Protein AF-A0A920ABB2-F1 (afdb_monomer_lite)

Secondary structure (DSSP, 8-state):
--TT-TTTT-SS-SSSPPPP-S-TTTS-----S----EEB--TTSTTB-TT-SEE-S--------STT----

Radius of gyration: 17.25 Å; chains: 1; bo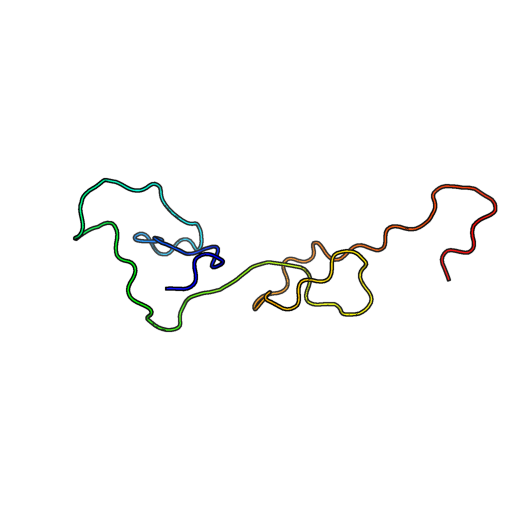unding box: 38×22×47 Å

Structure (mmCIF, N/CA/C/O backbone):
data_AF-A0A920ABB2-F1
#
_entry.id   AF-A0A920ABB2-F1
#
loop_
_atom_site.group_PDB
_atom_site.id
_atom_site.type_symbol
_atom_site.label_atom_id
_atom_site.label_alt_id
_atom_site.label_comp_id
_atom_site.label_asym_id
_atom_site.label_entity_id
_atom_site.label_seq_id
_atom_site.pdbx_PDB_ins_code
_atom_site.Cartn_x
_atom_site.Cartn_y
_atom_site.Cartn_z
_atom_site.occupancy
_atom_site.B_iso_or_equiv
_atom_site.auth_seq_id
_atom_site.auth_comp_id
_atom_site.auth_asym_id
_atom_site.auth_atom_id
_atom_site.pdbx_PDB_model_num
ATOM 1 N N . MET A 1 1 ? -1.153 0.022 14.673 1.00 59.78 1 MET A N 1
ATOM 2 C CA . MET A 1 1 ? -1.621 0.996 13.664 1.00 59.78 1 MET A CA 1
ATOM 3 C C . MET A 1 1 ? -0.517 1.219 12.661 1.00 59.78 1 MET A C 1
ATOM 5 O O . MET A 1 1 ? 0.439 1.935 12.946 1.00 59.78 1 MET A O 1
ATOM 9 N N . SER A 1 2 ? -0.628 0.563 11.518 1.00 65.44 2 SER A N 1
ATOM 10 C CA . SER A 1 2 ? 0.278 0.774 10.401 1.00 65.44 2 SER A CA 1
ATOM 11 C C . SER A 1 2 ? -0.211 1.984 9.617 1.00 65.44 2 SER A C 1
ATOM 13 O O . SER A 1 2 ? -1.201 1.897 8.907 1.00 65.44 2 SER A O 1
ATOM 15 N N . THR A 1 3 ? 0.465 3.127 9.743 1.00 65.88 3 THR A N 1
ATOM 16 C CA . THR A 1 3 ? 0.153 4.356 8.977 1.00 65.88 3 THR A CA 1
ATOM 17 C C . THR A 1 3 ? 0.376 4.207 7.467 1.00 65.88 3 THR A C 1
ATOM 19 O O . THR A 1 3 ? 0.235 5.171 6.726 1.00 65.88 3 THR A O 1
ATOM 22 N N . TRP A 1 4 ? 0.802 3.026 7.032 1.00 75.00 4 TRP A N 1
ATOM 23 C CA . TRP A 1 4 ? 1.072 2.644 5.654 1.00 75.00 4 TRP A CA 1
ATOM 24 C C . TRP A 1 4 ? 0.020 1.679 5.085 1.00 75.00 4 TRP A C 1
ATOM 26 O O . TRP A 1 4 ? 0.180 1.258 3.948 1.00 75.00 4 TRP A O 1
ATOM 36 N N . ALA A 1 5 ? -0.999 1.292 5.864 1.00 84.44 5 ALA A N 1
ATOM 37 C CA . ALA A 1 5 ? -2.067 0.408 5.399 1.00 84.44 5 ALA A CA 1
ATOM 38 C C . ALA A 1 5 ? -3.098 1.182 4.566 1.00 84.44 5 ALA A C 1
ATOM 40 O O . ALA A 1 5 ? -3.533 2.263 4.972 1.00 84.44 5 ALA A O 1
ATOM 41 N N . ASP A 1 6 ? -3.520 0.603 3.446 1.00 85.75 6 ASP A N 1
ATOM 42 C CA . ASP A 1 6 ? -4.457 1.239 2.512 1.00 85.75 6 ASP A CA 1
ATOM 43 C C . ASP A 1 6 ? -5.913 1.148 2.977 1.00 85.75 6 ASP A C 1
ATO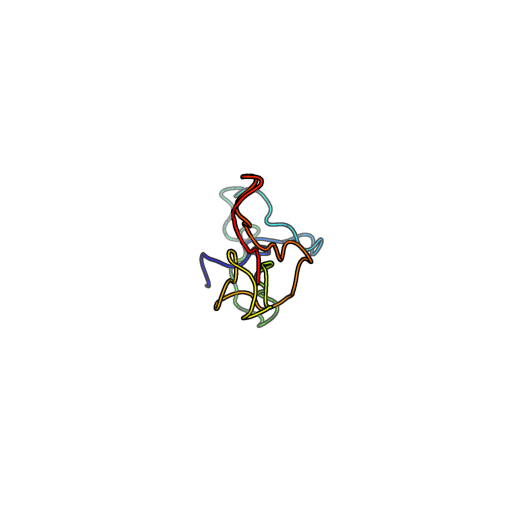M 45 O O . ASP A 1 6 ? -6.725 2.009 2.648 1.00 85.75 6 ASP A O 1
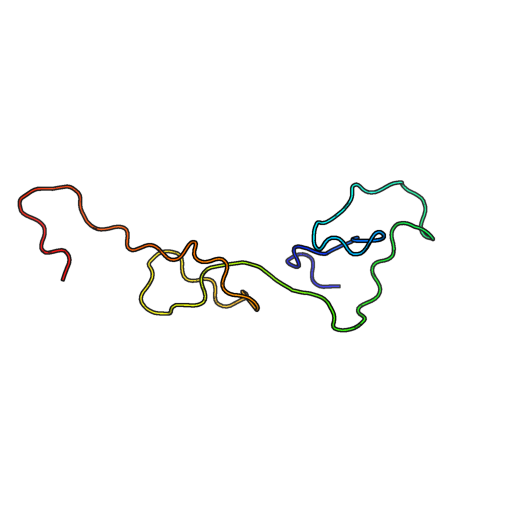ATOM 49 N N . ASN A 1 7 ? -6.231 0.157 3.809 1.00 84.75 7 ASN A N 1
ATOM 50 C CA . ASN A 1 7 ? -7.515 0.027 4.500 1.00 84.75 7 ASN A CA 1
ATOM 51 C C . ASN A 1 7 ? -7.492 0.629 5.915 1.00 84.75 7 ASN A C 1
ATOM 53 O O . ASN A 1 7 ? -8.258 0.230 6.794 1.00 84.75 7 ASN A O 1
ATOM 57 N N . TYR A 1 8 ? -6.585 1.572 6.188 1.00 85.88 8 TYR A N 1
ATOM 58 C CA . TYR A 1 8 ? -6.644 2.323 7.438 1.00 85.88 8 TYR A CA 1
ATOM 59 C C . TYR A 1 8 ? -7.978 3.071 7.532 1.00 85.88 8 TYR A C 1
ATOM 61 O O . TYR A 1 8 ? -8.331 3.801 6.613 1.00 85.88 8 TYR A O 1
ATOM 69 N N . ASN A 1 9 ? -8.674 2.970 8.669 1.00 81.94 9 ASN A N 1
ATOM 70 C CA . ASN A 1 9 ? -9.950 3.661 8.869 1.00 81.94 9 ASN A CA 1
ATOM 71 C C . ASN A 1 9 ? -11.020 3.282 7.820 1.00 81.94 9 ASN A C 1
ATOM 73 O O . ASN A 1 9 ? -11.775 4.135 7.360 1.00 81.94 9 ASN A O 1
ATOM 77 N N . ASP A 1 10 ? -11.042 2.011 7.422 1.00 84.00 10 ASP A N 1
ATOM 78 C CA . ASP A 1 10 ? -12.081 1.406 6.588 1.00 84.00 10 ASP A CA 1
ATOM 79 C C . ASP A 1 10 ? -13.205 0.868 7.494 1.00 84.00 10 ASP A C 1
ATOM 81 O O . ASP A 1 10 ? -13.157 -0.261 7.985 1.00 84.00 10 ASP A O 1
ATOM 85 N N . TYR A 1 11 ? -14.177 1.723 7.817 1.00 82.19 11 TYR A N 1
ATOM 86 C CA . TYR A 1 11 ? -15.291 1.378 8.705 1.00 82.19 11 TYR A CA 1
ATOM 87 C C . TYR A 1 11 ? -16.484 0.754 7.966 1.00 82.19 11 TYR A C 1
ATOM 89 O O . TYR A 1 11 ? -17.413 0.272 8.624 1.00 82.19 11 TY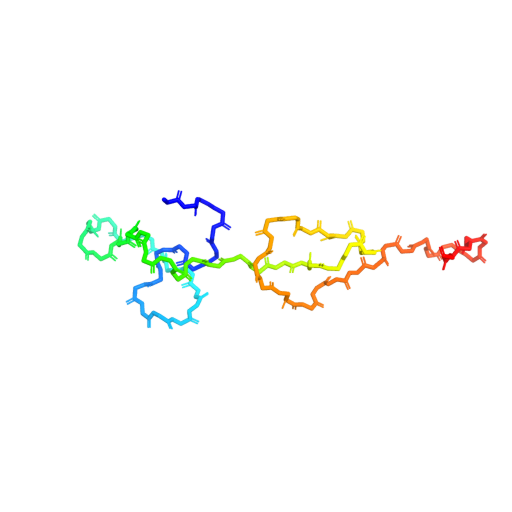R A O 1
ATOM 97 N N . ASP A 1 12 ? -16.498 0.776 6.630 1.00 86.06 12 ASP A N 1
ATOM 98 C CA . ASP A 1 12 ? -17.503 0.118 5.789 1.00 86.06 12 ASP A CA 1
ATOM 99 C C . ASP A 1 12 ? -17.013 -1.177 5.117 1.00 86.06 12 ASP A C 1
ATOM 101 O O . ASP A 1 12 ? -17.828 -1.902 4.539 1.00 86.06 12 ASP A O 1
ATOM 105 N N . TYR A 1 13 ? -15.747 -1.540 5.332 1.00 81.38 13 TYR A N 1
ATOM 106 C CA . TYR A 1 13 ? -15.091 -2.771 4.888 1.00 81.38 13 TYR A CA 1
ATOM 107 C C . TYR A 1 13 ? -15.070 -2.936 3.360 1.00 81.38 13 TYR A C 1
ATOM 109 O O . TYR A 1 13 ? -15.210 -4.056 2.852 1.00 81.38 13 TYR A O 1
ATOM 117 N N . ASP A 1 14 ? -14.921 -1.837 2.615 1.00 86.50 14 ASP A N 1
ATOM 118 C CA . ASP A 1 14 ? -14.806 -1.861 1.150 1.00 86.50 14 ASP A CA 1
ATOM 119 C C . ASP A 1 14 ? -13.351 -1.995 0.653 1.00 86.50 14 ASP A C 1
ATOM 121 O O . ASP A 1 14 ? -13.109 -2.158 -0.548 1.00 86.50 14 ASP A O 1
ATOM 125 N N . GLY A 1 15 ? -12.389 -2.012 1.582 1.00 80.56 15 GLY A N 1
ATOM 126 C CA . GLY A 1 15 ? -10.958 -2.090 1.319 1.00 80.56 15 GLY A CA 1
ATOM 127 C C . GLY A 1 15 ? -10.303 -0.736 1.043 1.00 80.56 15 GLY A C 1
ATOM 128 O O . GLY A 1 15 ? -9.129 -0.708 0.672 1.00 80.56 15 GLY A O 1
ATOM 129 N N . ILE A 1 16 ? -11.024 0.376 1.196 1.00 84.06 16 ILE A N 1
ATOM 130 C CA . ILE A 1 16 ? -10.538 1.728 0.934 1.00 84.06 16 ILE A CA 1
ATOM 131 C C . ILE A 1 16 ? -10.649 2.552 2.214 1.00 84.06 16 ILE A C 1
ATOM 133 O O . ILE A 1 16 ? -11.705 2.673 2.827 1.00 84.06 16 ILE A O 1
ATOM 137 N N . ALA A 1 17 ? -9.549 3.198 2.600 1.00 86.31 17 ALA A N 1
ATOM 138 C CA . ALA A 1 17 ? -9.559 4.132 3.716 1.00 86.31 17 ALA A CA 1
ATOM 139 C C . ALA A 1 17 ? -10.656 5.202 3.569 1.00 86.31 17 ALA A C 1
ATOM 141 O O . ALA A 1 17 ? -10.677 5.979 2.605 1.00 86.31 17 ALA A O 1
ATOM 142 N N . ASN A 1 18 ? -11.533 5.315 4.568 1.00 85.19 18 ASN A N 1
ATOM 143 C CA . ASN A 1 18 ? -12.507 6.393 4.612 1.00 85.19 18 ASN A CA 1
ATOM 144 C C . ASN A 1 18 ? -11.890 7.672 5.216 1.00 85.19 18 ASN A C 1
ATOM 146 O O . ASN A 1 18 ? -10.892 7.657 5.945 1.00 85.19 18 ASN A O 1
ATOM 150 N N . SER A 1 19 ? -12.523 8.822 4.960 1.00 88.75 19 SER A N 1
ATOM 151 C CA . SER A 1 19 ? -12.125 10.094 5.581 1.00 88.75 19 SER A CA 1
ATOM 152 C C . SER A 1 19 ? -12.366 10.091 7.092 1.00 88.75 19 SER A C 1
ATOM 154 O O . SER A 1 19 ? -13.391 9.595 7.560 1.00 88.75 19 SER A O 1
ATOM 156 N N . LEU A 1 20 ? -11.460 10.725 7.841 1.00 86.12 20 LEU A N 1
ATOM 157 C CA . LEU A 1 20 ? -11.632 10.939 9.278 1.00 86.12 20 LEU A CA 1
ATOM 158 C C . LEU A 1 20 ? -12.865 11.807 9.550 1.00 86.12 20 LEU A C 1
ATOM 160 O O . LEU A 1 20 ? -13.023 12.891 8.984 1.00 86.12 20 LEU A O 1
ATOM 164 N N . THR A 1 21 ? -13.717 11.340 10.454 1.00 86.62 21 THR A N 1
ATOM 165 C CA . THR A 1 21 ? -14.962 12.010 10.849 1.00 86.62 21 THR A CA 1
ATOM 166 C C . THR A 1 21 ? -14.794 12.878 12.098 1.00 86.62 21 THR A C 1
ATOM 168 O O . THR A 1 21 ? -15.658 13.702 12.404 1.00 86.62 21 THR A O 1
ATOM 171 N N . GLY A 1 22 ? -13.691 12.702 12.833 1.00 85.94 22 GLY A N 1
ATOM 172 C CA . GLY A 1 22 ? -13.449 13.311 14.141 1.00 85.94 22 GLY A CA 1
ATOM 173 C C . GLY A 1 22 ? -14.202 12.613 15.278 1.00 85.94 22 GLY A C 1
ATOM 174 O O . GLY A 1 22 ? -14.144 13.069 16.423 1.00 85.94 22 GLY A O 1
ATOM 175 N N . ASN A 1 23 ? -14.918 11.524 14.983 1.00 86.75 23 ASN A N 1
ATOM 176 C CA . ASN A 1 23 ? -15.611 10.712 15.968 1.00 86.75 23 ASN A CA 1
ATOM 177 C C . ASN A 1 23 ? -14.755 9.479 16.301 1.00 86.75 23 ASN A C 1
ATOM 179 O O . ASN A 1 23 ? -14.677 8.567 15.481 1.00 86.75 23 ASN A O 1
ATOM 183 N N . PRO A 1 24 ? -14.185 9.377 17.514 1.00 81.69 24 PRO A N 1
ATOM 184 C CA . PRO A 1 24 ? -13.292 8.276 17.882 1.00 81.69 24 PRO A CA 1
ATOM 185 C C . PRO A 1 24 ? -13.967 6.895 17.901 1.00 81.69 24 PRO A C 1
ATOM 187 O O . PRO A 1 24 ? -13.272 5.888 17.961 1.00 81.69 24 PRO A O 1
ATOM 190 N N . ASN A 1 25 ? -15.304 6.830 17.868 1.00 81.81 25 ASN A N 1
ATOM 191 C CA . ASN A 1 25 ? -16.039 5.566 17.772 1.00 81.81 25 ASN A CA 1
ATOM 192 C C . ASN A 1 25 ? -16.243 5.088 16.325 1.00 81.81 25 ASN A C 1
ATOM 194 O O . ASN A 1 25 ? -16.608 3.934 16.132 1.00 81.81 25 ASN A O 1
ATOM 198 N N . ILE A 1 26 ? -16.086 5.977 15.339 1.00 81.81 26 ILE A N 1
ATOM 199 C CA . ILE A 1 26 ? -16.192 5.661 13.904 1.00 81.81 26 ILE A CA 1
ATOM 200 C C . ILE A 1 26 ? -14.801 5.563 13.297 1.00 81.81 26 ILE A C 1
ATOM 202 O O . ILE A 1 26 ? -14.559 4.663 12.503 1.00 81.81 26 ILE A O 1
ATOM 206 N N . ASP A 1 27 ? -13.890 6.446 13.721 1.00 80.94 27 ASP A N 1
ATOM 207 C CA . ASP A 1 27 ? -12.511 6.499 13.245 1.00 80.94 27 ASP A CA 1
ATOM 208 C C . ASP A 1 27 ? -11.664 5.361 13.862 1.00 80.94 27 ASP A C 1
ATOM 210 O O . ASP A 1 27 ? -10.632 5.584 14.510 1.00 80.94 27 ASP A O 1
ATOM 214 N N . VAL A 1 28 ? -12.177 4.129 13.772 1.00 73.31 28 VAL A N 1
ATOM 215 C CA . VAL A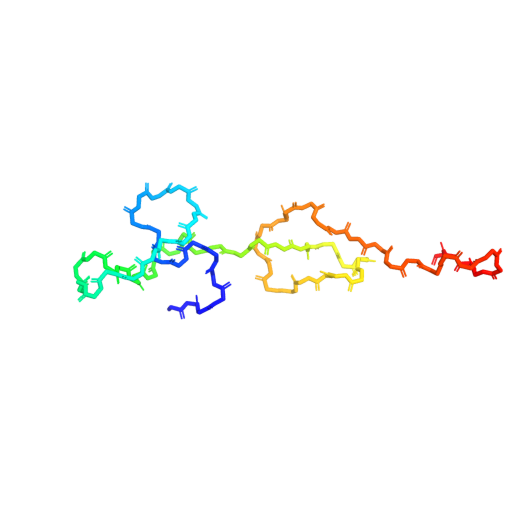 1 28 ? -11.631 2.940 14.415 1.00 73.31 28 VAL A CA 1
ATOM 216 C C . VAL A 1 28 ? -10.334 2.561 13.716 1.00 73.31 28 VAL A C 1
ATOM 218 O O . VAL A 1 28 ? -10.263 2.323 12.518 1.00 73.31 28 VAL A O 1
ATOM 221 N N . ASN A 1 29 ? -9.285 2.474 14.516 1.00 67.19 29 ASN A N 1
ATOM 222 C CA . ASN A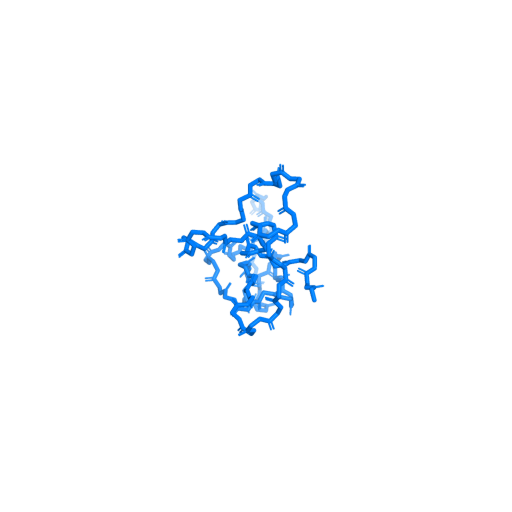 1 29 ? -7.916 2.187 14.105 1.00 67.19 29 ASN A CA 1
ATOM 223 C C . ASN A 1 29 ? -7.377 0.944 14.832 1.00 67.19 29 ASN A C 1
ATOM 225 O O . ASN A 1 29 ? -6.179 0.818 15.098 1.00 67.19 29 ASN A O 1
ATOM 229 N N . THR A 1 30 ? -8.286 0.040 15.200 1.00 67.06 30 THR A N 1
ATOM 230 C CA . THR A 1 30 ? -7.932 -1.191 15.902 1.00 67.06 30 THR A CA 1
ATOM 231 C C . THR A 1 30 ? -7.282 -2.137 14.908 1.00 67.06 30 THR A C 1
ATOM 233 O O . THR A 1 30 ? -7.885 -2.487 13.904 1.00 67.06 30 THR A O 1
ATOM 236 N N . ASP A 1 31 ? -6.043 -2.527 15.194 1.00 70.25 31 ASP A N 1
ATOM 237 C CA . ASP A 1 31 ? -5.356 -3.579 14.455 1.00 70.25 31 ASP A CA 1
ATOM 238 C C . ASP A 1 31 ? -6.072 -4.910 14.723 1.00 70.25 31 ASP A C 1
ATOM 240 O O . ASP A 1 31 ? -5.934 -5.499 15.797 1.00 70.25 31 ASP A O 1
ATOM 244 N N . ASP A 1 32 ? -6.895 -5.336 13.772 1.00 75.25 32 ASP A N 1
ATOM 245 C CA . ASP A 1 32 ? -7.596 -6.620 13.761 1.00 75.25 32 ASP A CA 1
ATOM 246 C C . ASP A 1 32 ? -6.898 -7.641 12.847 1.00 75.25 32 ASP A C 1
ATOM 248 O O . ASP A 1 32 ? -7.478 -8.667 12.492 1.00 75.25 32 ASP A O 1
ATOM 252 N N . SER A 1 33 ? -5.637 -7.373 12.476 1.00 76.75 33 SER A N 1
ATOM 253 C CA . SER A 1 33 ? -4.867 -8.148 11.497 1.00 76.75 33 SER A CA 1
ATOM 254 C C . SER A 1 33 ? -5.473 -8.195 10.085 1.00 76.75 33 SER A C 1
ATOM 256 O O . SER A 1 33 ? -5.008 -8.985 9.266 1.00 76.75 33 SER A O 1
ATOM 258 N N . SER A 1 34 ? -6.468 -7.354 9.769 1.00 78.69 34 SER A N 1
ATOM 259 C CA . SER A 1 34 ? -6.981 -7.184 8.402 1.00 78.69 34 SER A CA 1
ATOM 260 C C . SER A 1 34 ? -6.216 -6.127 7.598 1.00 78.69 34 SER A C 1
ATOM 262 O O . SER A 1 34 ? -6.484 -5.956 6.410 1.00 78.69 34 SER A O 1
ATOM 264 N N . CYS A 1 35 ? -5.267 -5.407 8.215 1.00 84.44 35 CYS A N 1
ATOM 265 C CA . CYS A 1 35 ? -4.492 -4.368 7.540 1.00 84.44 35 CYS A CA 1
ATOM 266 C C . CYS A 1 35 ? -3.730 -4.926 6.333 1.00 84.44 35 CYS A C 1
ATOM 268 O O . CYS A 1 35 ? -2.939 -5.861 6.478 1.00 84.44 35 CYS A O 1
ATOM 270 N N . PHE A 1 36 ? -3.907 -4.300 5.172 1.00 87.12 36 PHE A N 1
ATOM 271 C CA . PHE A 1 36 ? -3.152 -4.624 3.970 1.00 87.12 36 PHE A CA 1
ATOM 272 C C . PHE A 1 36 ? -2.570 -3.377 3.316 1.00 87.12 36 PHE A C 1
ATOM 274 O O . PHE A 1 36 ? -3.049 -2.257 3.500 1.00 87.12 36 PHE A O 1
ATOM 281 N N . LYS A 1 37 ? -1.516 -3.603 2.540 1.00 90.44 37 LYS A N 1
ATOM 282 C CA . LYS A 1 37 ? -0.924 -2.623 1.643 1.00 90.44 37 LYS A CA 1
ATOM 283 C C . LYS A 1 37 ? -0.861 -3.211 0.243 1.00 90.44 37 LYS A C 1
ATOM 285 O O . LYS A 1 37 ? -0.312 -4.299 0.054 1.00 90.44 37 LYS A O 1
ATOM 290 N N . LEU A 1 38 ? -1.447 -2.494 -0.699 1.00 91.69 38 LEU A N 1
ATOM 291 C CA . LEU A 1 38 ? -1.364 -2.723 -2.125 1.00 91.69 38 LEU A CA 1
ATOM 292 C C . LEU A 1 38 ? -0.049 -2.148 -2.643 1.00 91.69 38 LEU A C 1
ATOM 294 O O . LEU A 1 38 ? 0.368 -1.046 -2.290 1.00 91.69 38 LEU A O 1
ATOM 298 N N . GLY A 1 39 ? 0.615 -2.916 -3.489 1.00 93.88 39 GLY A N 1
ATOM 299 C CA . GLY A 1 39 ? 1.818 -2.477 -4.173 1.00 93.88 39 GLY A CA 1
ATOM 300 C C . GLY A 1 39 ? 2.455 -3.629 -4.922 1.00 93.88 39 GLY A C 1
ATOM 301 O O . GLY A 1 39 ? 2.036 -4.779 -4.800 1.00 93.88 39 GLY A O 1
ATOM 302 N N . CYS A 1 40 ? 3.489 -3.333 -5.699 1.00 96.94 40 CYS A N 1
ATOM 303 C CA . CYS A 1 40 ? 4.162 -4.371 -6.454 1.00 96.94 40 CYS A CA 1
ATOM 304 C C . CYS A 1 40 ? 4.965 -5.303 -5.534 1.00 96.94 40 CYS A C 1
ATOM 306 O O . CYS A 1 40 ? 5.941 -4.882 -4.917 1.00 96.94 40 CYS A O 1
ATOM 308 N N . MET A 1 41 ? 4.624 -6.593 -5.522 1.00 96.81 41 MET A N 1
ATOM 309 C CA . MET A 1 41 ? 5.354 -7.620 -4.757 1.00 96.81 41 MET A CA 1
ATOM 310 C C . MET A 1 41 ? 6.426 -8.355 -5.580 1.00 96.81 41 MET A C 1
ATOM 312 O O . MET A 1 41 ? 7.095 -9.259 -5.081 1.00 96.81 41 MET A O 1
ATOM 316 N N . SER A 1 42 ? 6.590 -8.008 -6.857 1.00 95.88 42 SER A N 1
ATOM 317 C CA . SER A 1 42 ? 7.580 -8.644 -7.726 1.00 95.88 42 SER A CA 1
ATOM 318 C C . SER A 1 42 ? 8.970 -8.034 -7.545 1.00 95.88 42 SER A C 1
ATOM 320 O O . SER A 1 42 ? 9.206 -6.914 -7.984 1.00 95.88 42 SER A O 1
ATOM 322 N N . GLU A 1 43 ? 9.921 -8.800 -7.002 1.00 94.31 43 GLU A N 1
ATOM 323 C CA . GLU A 1 43 ? 11.312 -8.354 -6.770 1.00 94.31 43 GLU A CA 1
ATOM 324 C C . GLU A 1 43 ? 12.057 -7.902 -8.042 1.00 94.31 43 GLU A C 1
ATOM 326 O O . GLU A 1 43 ? 13.060 -7.197 -7.962 1.00 94.31 43 GLU A O 1
ATOM 331 N N . TRP A 1 44 ? 11.597 -8.317 -9.227 1.00 90.69 44 TRP A N 1
ATOM 332 C CA . TRP A 1 44 ? 12.182 -7.909 -10.508 1.00 90.69 44 TRP A CA 1
ATOM 333 C C . TRP A 1 44 ? 11.719 -6.524 -10.984 1.00 90.69 44 TRP A C 1
ATOM 335 O O . TRP A 1 44 ? 12.271 -6.012 -11.959 1.00 90.69 44 TRP A O 1
ATOM 345 N N . ALA A 1 45 ? 10.681 -5.950 -10.372 1.00 93.69 45 ALA A N 1
ATOM 346 C CA . ALA A 1 45 ? 10.076 -4.701 -10.813 1.00 93.69 45 ALA A CA 1
ATOM 347 C C . ALA A 1 45 ? 10.806 -3.485 -10.232 1.00 93.69 45 ALA A C 1
ATOM 349 O O . ALA A 1 45 ? 11.213 -3.477 -9.072 1.00 93.69 45 ALA A O 1
ATOM 350 N N . ASP A 1 46 ? 10.902 -2.413 -11.016 1.00 92.00 46 ASP A N 1
ATOM 351 C CA . ASP A 1 46 ? 11.565 -1.176 -10.586 1.00 92.00 46 ASP A CA 1
ATOM 352 C C . ASP A 1 46 ? 10.753 -0.413 -9.529 1.00 92.00 46 ASP A C 1
ATOM 354 O O . ASP A 1 46 ? 11.290 0.420 -8.802 1.00 92.00 46 ASP A O 1
ATOM 358 N N . ASN A 1 47 ? 9.454 -0.695 -9.432 1.00 93.75 47 ASN A N 1
ATOM 359 C CA . ASN A 1 47 ? 8.552 -0.162 -8.416 1.00 93.75 47 ASN A CA 1
ATOM 360 C C . ASN A 1 47 ? 8.181 -1.194 -7.338 1.00 93.75 47 ASN A C 1
ATOM 362 O O . ASN A 1 47 ? 7.102 -1.089 -6.758 1.00 93.75 47 ASN A O 1
ATOM 366 N N . TYR A 1 48 ? 9.042 -2.187 -7.089 1.00 95.19 48 TYR A N 1
ATOM 367 C CA . TYR A 1 48 ? 8.873 -3.145 -5.995 1.00 95.19 48 TYR A CA 1
ATOM 368 C C . TYR A 1 48 ? 8.677 -2.440 -4.640 1.00 95.19 48 TYR A C 1
ATOM 370 O O . TYR A 1 48 ? 9.424 -1.523 -4.288 1.00 95.19 48 TYR A O 1
ATOM 378 N N . ASP A 1 49 ? 7.687 -2.894 -3.872 1.00 94.88 49 ASP A N 1
ATOM 379 C CA . ASP A 1 49 ? 7.349 -2.398 -2.541 1.00 94.88 49 ASP A CA 1
ATOM 380 C C . ASP A 1 49 ? 7.460 -3.534 -1.517 1.00 94.88 49 ASP A C 1
ATOM 382 O O . ASP A 1 49 ? 6.589 -4.396 -1.415 1.00 94.88 49 ASP A O 1
ATOM 386 N N . GLU A 1 50 ? 8.532 -3.521 -0.722 1.00 94.38 50 GLU A N 1
ATOM 387 C CA . GLU A 1 50 ? 8.802 -4.546 0.298 1.00 94.38 50 GLU A CA 1
ATOM 388 C C . GLU A 1 50 ? 7.770 -4.592 1.437 1.00 94.38 50 GLU A C 1
ATOM 390 O O . GLU A 1 50 ? 7.743 -5.549 2.211 1.00 94.38 50 GLU A O 1
ATOM 395 N N . LEU A 1 51 ? 6.943 -3.552 1.569 1.00 91.25 51 LEU A N 1
ATOM 396 C CA . LEU A 1 51 ? 5.887 -3.475 2.574 1.00 91.25 51 LEU A CA 1
ATOM 397 C C . LEU A 1 51 ? 4.523 -3.890 2.008 1.00 91.25 51 LEU A C 1
ATOM 399 O O . LEU A 1 51 ? 3.562 -3.960 2.776 1.00 91.25 51 LEU A O 1
ATOM 403 N N . ALA A 1 52 ? 4.410 -4.129 0.696 1.00 92.88 52 ALA A N 1
ATOM 404 C CA . ALA A 1 52 ? 3.174 -4.602 0.090 1.00 92.88 52 ALA A CA 1
ATOM 405 C C . ALA A 1 52 ? 2.841 -6.010 0.598 1.00 92.88 52 ALA A C 1
ATOM 407 O O . ALA A 1 52 ? 3.670 -6.921 0.597 1.00 92.88 52 ALA A O 1
ATOM 408 N N . THR A 1 53 ? 1.600 -6.189 1.040 1.00 91.62 53 THR A N 1
ATOM 409 C CA . THR A 1 53 ? 1.070 -7.482 1.495 1.00 91.62 53 THR A CA 1
ATOM 410 C C . THR A 1 53 ? 0.174 -8.130 0.444 1.00 91.62 53 THR A C 1
ATOM 412 O O . THR A 1 53 ? -0.137 -9.315 0.556 1.00 91.62 53 THR A O 1
ATOM 415 N N . ILE A 1 54 ? -0.278 -7.350 -0.544 1.00 91.94 54 ILE A N 1
ATOM 416 C CA . ILE A 1 54 ? -1.116 -7.784 -1.661 1.00 91.94 54 ILE A CA 1
ATOM 417 C C . ILE A 1 54 ? -0.563 -7.157 -2.946 1.00 91.94 54 ILE A C 1
ATOM 419 O O . ILE A 1 54 ? -0.414 -5.939 -3.023 1.00 91.94 54 ILE A O 1
ATOM 423 N N . ASP A 1 55 ? -0.292 -7.993 -3.951 1.00 94.75 55 ASP A N 1
ATOM 424 C CA . ASP A 1 55 ? 0.126 -7.536 -5.278 1.00 94.75 55 ASP A CA 1
ATOM 425 C C . ASP A 1 55 ? -1.048 -6.848 -5.985 1.00 94.75 55 ASP A C 1
ATOM 427 O O . ASP A 1 55 ? -2.112 -7.446 -6.166 1.00 94.75 55 ASP A O 1
ATOM 431 N N . ASP A 1 56 ? -0.858 -5.592 -6.377 1.00 94.38 56 ASP A N 1
ATOM 432 C CA . ASP A 1 56 ? -1.867 -4.783 -7.067 1.00 94.38 56 ASP A CA 1
ATOM 433 C C . ASP A 1 56 ? -1.740 -4.840 -8.599 1.00 94.38 56 ASP A C 1
ATOM 435 O O . ASP A 1 56 ? -2.523 -4.218 -9.321 1.00 94.38 56 ASP A O 1
ATOM 439 N N . GLY A 1 57 ? -0.757 -5.586 -9.116 1.00 95.12 57 GLY A N 1
ATOM 440 C CA . GLY A 1 57 ? -0.488 -5.690 -10.546 1.00 95.12 57 GLY A CA 1
ATOM 441 C C . GLY A 1 57 ? 0.114 -4.420 -11.153 1.00 95.12 57 GLY A C 1
ATOM 442 O O . GLY A 1 57 ? 0.240 -4.335 -12.375 1.00 95.12 57 GLY A O 1
ATOM 443 N N . SER A 1 58 ? 0.517 -3.443 -10.333 1.00 94.69 58 SER A N 1
ATOM 444 C CA . SER A 1 58 ? 1.210 -2.233 -10.785 1.00 94.69 58 SER A CA 1
ATOM 445 C C . SER A 1 58 ? 2.691 -2.470 -11.082 1.00 94.69 58 SER A C 1
ATOM 447 O O . SER A 1 58 ? 3.385 -1.529 -11.467 1.00 94.69 58 SER A O 1
ATOM 449 N N . CYS A 1 59 ? 3.201 -3.694 -10.908 1.00 95.12 59 CYS A N 1
ATOM 450 C CA . CYS A 1 59 ? 4.589 -4.051 -11.178 1.00 95.12 59 CYS A CA 1
ATOM 451 C C . CYS A 1 59 ? 5.023 -3.659 -12.587 1.00 95.12 59 CYS A C 1
ATOM 453 O O . CYS A 1 59 ? 4.482 -4.126 -13.589 1.00 95.12 59 CYS A O 1
ATOM 455 N N . ASN A 1 60 ? 6.040 -2.814 -12.656 1.00 92.25 60 ASN A N 1
ATOM 456 C CA . ASN A 1 60 ? 6.538 -2.249 -13.887 1.00 92.25 60 ASN A CA 1
ATOM 457 C C . ASN A 1 60 ? 8.055 -2.271 -13.908 1.00 92.25 60 ASN A C 1
ATOM 459 O O . ASN A 1 60 ? 8.738 -2.063 -12.906 1.00 92.25 60 ASN A O 1
ATOM 463 N N . ARG A 1 61 ? 8.565 -2.475 -15.116 1.00 88.88 61 ARG A N 1
ATOM 464 C CA . ARG A 1 61 ? 9.970 -2.299 -15.421 1.00 88.88 61 ARG A CA 1
ATOM 465 C C . ARG A 1 61 ? 10.125 -1.006 -16.207 1.00 88.88 61 ARG A C 1
ATOM 467 O O . ARG A 1 61 ? 9.682 -0.916 -17.353 1.00 88.88 61 ARG A O 1
ATOM 474 N N . LEU A 1 62 ? 10.713 0.003 -15.583 1.00 82.00 62 LEU A N 1
ATOM 475 C CA . LEU A 1 62 ? 11.150 1.235 -16.216 1.00 82.00 62 LEU A CA 1
ATOM 476 C C . LEU A 1 62 ? 12.358 0.923 -17.106 1.00 82.00 62 LEU A C 1
ATOM 478 O O . LEU A 1 62 ? 13.513 1.170 -16.771 1.00 82.00 62 LEU A O 1
ATOM 482 N N . GLY A 1 63 ? 12.068 0.372 -18.282 1.00 72.31 63 GLY A N 1
ATOM 483 C CA . GLY A 1 63 ? 13.043 0.265 -19.355 1.00 72.31 63 GLY A CA 1
ATOM 484 C C . GLY A 1 63 ? 13.436 1.643 -19.886 1.00 72.31 63 GLY A C 1
ATOM 485 O O . GLY A 1 63 ? 12.690 2.623 -19.805 1.00 72.31 63 GLY A O 1
ATOM 486 N N . CYS A 1 64 ? 14.605 1.718 -20.503 1.00 68.62 64 CYS A N 1
ATOM 487 C CA . CYS A 1 64 ? 14.960 2.863 -21.321 1.00 68.62 64 CYS A CA 1
ATOM 488 C C . CYS A 1 64 ? 14.107 2.839 -22.607 1.00 68.62 64 CYS A C 1
ATOM 490 O O . CYS A 1 64 ? 14.073 1.835 -23.316 1.00 68.62 64 CYS A O 1
ATOM 492 N N . MET A 1 65 ? 13.435 3.951 -22.936 1.00 63.88 65 MET A N 1
ATOM 493 C CA . MET A 1 65 ? 12.712 4.131 -24.215 1.00 63.88 65 MET A CA 1
ATOM 494 C C . MET A 1 65 ? 13.649 4.443 -25.400 1.00 63.88 65 MET A C 1
ATOM 496 O O . MET A 1 65 ? 13.191 4.693 -26.513 1.00 63.88 65 MET A O 1
ATOM 500 N N . SER A 1 66 ? 14.959 4.488 -25.160 1.00 62.34 66 SER A N 1
ATOM 501 C CA . SER A 1 66 ? 15.969 4.765 -26.180 1.00 62.34 66 SER A CA 1
ATOM 502 C C . SER A 1 66 ? 16.229 3.530 -27.043 1.00 62.34 66 SER A C 1
ATOM 504 O O . SER A 1 66 ? 16.452 2.450 -26.507 1.00 62.34 66 SER A O 1
ATOM 506 N N . GLU A 1 67 ? 16.305 3.702 -28.367 1.00 64.50 67 GLU A N 1
ATOM 507 C CA . GLU A 1 67 ? 16.495 2.603 -29.339 1.00 64.50 67 GLU A CA 1
ATOM 508 C C . GLU A 1 67 ? 17.794 1.789 -29.161 1.00 64.50 67 GLU A C 1
ATOM 510 O O . GLU A 1 67 ? 17.926 0.710 -29.727 1.00 64.50 67 GLU A O 1
ATOM 515 N N . TRP A 1 68 ? 18.762 2.298 -28.393 1.00 67.88 68 TRP A N 1
ATOM 516 C CA . TRP A 1 68 ? 20.062 1.662 -28.141 1.00 67.88 68 TRP A CA 1
ATOM 517 C C . TRP A 1 68 ? 20.187 1.030 -26.751 1.00 67.88 68 TRP A C 1
ATOM 519 O O . TRP A 1 68 ? 21.259 0.532 -26.411 1.00 67.88 68 TRP A O 1
ATOM 529 N N . ALA A 1 69 ? 19.145 1.093 -25.924 1.00 66.75 69 ALA A N 1
ATOM 530 C CA . ALA A 1 69 ? 19.205 0.537 -24.585 1.00 66.75 69 ALA A CA 1
ATOM 531 C C . ALA A 1 69 ? 18.663 -0.896 -24.559 1.00 66.75 69 ALA A C 1
ATOM 533 O O . ALA A 1 69 ? 17.492 -1.142 -24.849 1.00 66.75 69 ALA A O 1
ATOM 534 N N . ASP A 1 70 ? 19.527 -1.832 -24.173 1.00 62.09 70 ASP A N 1
ATOM 535 C CA . ASP A 1 70 ? 19.144 -3.208 -23.891 1.00 62.09 70 ASP A CA 1
ATOM 536 C C . ASP A 1 70 ? 18.360 -3.248 -22.573 1.00 62.09 70 ASP A C 1
ATOM 538 O O . ASP A 1 70 ? 18.930 -3.207 -21.482 1.00 62.09 70 ASP A O 1
ATOM 542 N N . ASN A 1 71 ? 17.034 -3.334 -22.669 1.00 58.22 71 ASN A N 1
ATOM 543 C CA . ASN A 1 71 ? 16.161 -3.654 -21.540 1.00 58.22 71 ASN A CA 1
ATOM 544 C C . ASN A 1 71 ? 16.249 -5.170 -21.262 1.00 58.22 71 ASN A C 1
ATOM 546 O O . ASN A 1 71 ? 15.286 -5.900 -21.493 1.00 58.22 71 ASN A O 1
ATOM 550 N N . LEU A 1 72 ? 17.438 -5.645 -20.868 1.00 54.31 72 LEU A N 1
ATOM 551 C CA . LEU A 1 72 ? 17.732 -7.047 -20.532 1.00 54.31 72 LEU A CA 1
ATOM 552 C C . LEU A 1 72 ? 17.305 -7.371 -19.115 1.00 54.31 72 LEU A C 1
ATOM 554 O O . LEU A 1 72 ? 17.896 -6.791 -18.182 1.00 54.31 72 LEU A O 1
#

Foldseek 3Di:
DPPQFQCQLVQVPPRHHDDDPVDPVSNDRDPPVPTAHEFACDPVAPGHDPRGPDYPVPGHHPFDPDPPGPPD

pLDDT: mean 82.58, std 11.13, range [54.31, 96.94]

Sequence (72 aa):
MSTWADNYNDYDYDGIANSLTGNPNIDVNTDDSSCFKLGCMSEWADNYDELATIDDGSCNRLGCMSEWADNL